Protein AF-A0A434PMN3-F1 (afdb_monomer_lite)

Radius of gyration: 14.44 Å; chains: 1; bounding box: 43×26×42 Å

Foldseek 3Di:
DQAAEAEPPDDFQPWAWKWDQDPVGIDIDIFTAWDDDPDPPDDIDAADDPPPDDDPDQKIWGKHQWYWDDDPNDIDIDGDPPDSIDTDIKGWDPDDPVGHTHMHD

pLDDT: mean 91.89, std 7.15, range 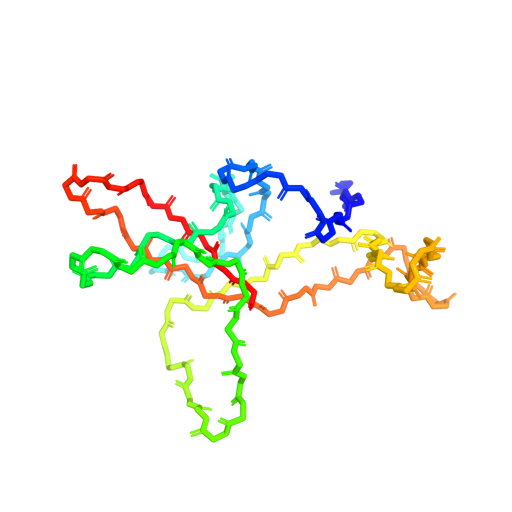[54.5, 97.88]

Structure (mmCIF, N/CA/C/O backbone):
data_AF-A0A434PMN3-F1
#
_entry.id   AF-A0A434PMN3-F1
#
loop_
_atom_site.group_PDB
_atom_site.id
_atom_site.type_symbol
_atom_site.label_atom_id
_atom_site.label_alt_id
_atom_site.label_comp_id
_atom_site.label_asym_id
_atom_site.label_entity_id
_atom_site.label_seq_id
_atom_site.pdbx_PDB_ins_code
_atom_site.Cartn_x
_atom_site.Cartn_y
_atom_site.Cartn_z
_atom_site.occupancy
_atom_site.B_iso_or_equiv
_atom_site.auth_seq_id
_atom_site.auth_comp_id
_atom_site.auth_asym_id
_atom_site.auth_atom_id
_atom_site.pdbx_PDB_model_num
ATOM 1 N N . MET A 1 1 ? -7.830 0.383 -16.246 1.00 54.50 1 MET A N 1
ATOM 2 C CA . MET A 1 1 ? -7.209 0.709 -14.943 1.00 54.50 1 MET A CA 1
ATOM 3 C C . MET A 1 1 ? -5.805 1.207 -15.246 1.00 54.50 1 MET A C 1
ATOM 5 O O . MET A 1 1 ? -5.104 0.497 -15.947 1.00 54.50 1 MET A O 1
ATOM 9 N N . HIS A 1 2 ? -5.415 2.404 -14.802 1.00 62.41 2 HIS A N 1
ATOM 10 C CA . HIS A 1 2 ? -4.020 2.852 -14.891 1.00 62.41 2 HIS A CA 1
ATOM 11 C C . HIS A 1 2 ? -3.362 2.616 -13.533 1.00 62.41 2 HIS A C 1
ATOM 13 O O . HIS A 1 2 ? -3.690 3.297 -12.563 1.00 62.41 2 HIS A O 1
ATOM 19 N N . ALA A 1 3 ? -2.496 1.606 -13.447 1.00 75.88 3 ALA A N 1
ATOM 20 C CA . ALA A 1 3 ? -1.694 1.387 -12.253 1.00 75.88 3 ALA A CA 1
ATOM 21 C C . ALA A 1 3 ? -0.680 2.534 -12.110 1.00 75.88 3 ALA A C 1
ATOM 23 O O . ALA A 1 3 ? -0.102 2.995 -13.093 1.00 75.88 3 ALA A O 1
ATOM 24 N N . SER A 1 4 ? -0.508 3.031 -10.887 1.00 87.81 4 SER A N 1
ATOM 25 C CA . SER A 1 4 ? 0.391 4.151 -10.592 1.00 87.81 4 SER A CA 1
ATOM 26 C C . SER A 1 4 ? 1.762 3.658 -10.139 1.00 87.81 4 SER A C 1
ATOM 28 O O . SER A 1 4 ? 1.858 2.591 -9.531 1.00 87.81 4 SER A O 1
ATOM 30 N N . ILE A 1 5 ? 2.794 4.482 -10.314 1.00 93.62 5 ILE A N 1
ATOM 31 C CA . ILE A 1 5 ? 4.113 4.238 -9.722 1.00 93.62 5 ILE A CA 1
ATOM 32 C C . ILE A 1 5 ? 3.992 4.218 -8.194 1.00 93.62 5 ILE A C 1
ATOM 34 O O . ILE A 1 5 ? 3.447 5.147 -7.586 1.00 93.62 5 ILE A O 1
ATOM 38 N N . PHE A 1 6 ? 4.511 3.167 -7.570 1.00 94.62 6 PHE A N 1
ATOM 39 C CA . PHE A 1 6 ? 4.611 3.015 -6.128 1.00 94.62 6 PHE A CA 1
ATOM 40 C C . PHE A 1 6 ? 5.983 3.481 -5.642 1.00 94.62 6 PHE A C 1
ATOM 42 O O . PHE A 1 6 ? 6.989 2.875 -5.984 1.00 94.62 6 PHE A O 1
ATOM 49 N N . ASP A 1 7 ? 6.034 4.534 -4.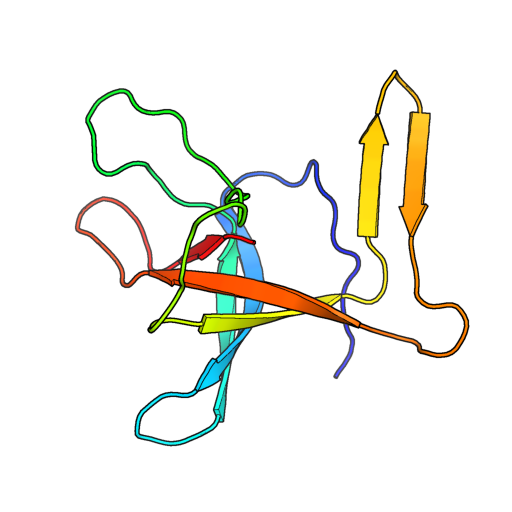828 1.00 93.88 7 ASP A N 1
ATOM 50 C CA . ASP A 1 7 ? 7.284 5.065 -4.273 1.00 93.88 7 ASP A CA 1
ATOM 51 C C . ASP A 1 7 ? 7.411 4.680 -2.795 1.00 93.88 7 ASP A C 1
ATOM 53 O O . ASP A 1 7 ? 6.535 5.014 -1.996 1.00 93.88 7 ASP A O 1
ATOM 57 N N . SER A 1 8 ? 8.487 3.973 -2.431 1.00 91.88 8 SER A N 1
ATOM 58 C CA . SER A 1 8 ? 8.726 3.531 -1.054 1.00 91.88 8 SER A CA 1
ATOM 59 C C . SER A 1 8 ? 8.945 4.682 -0.075 1.00 91.88 8 SER A C 1
ATOM 61 O O . SER A 1 8 ? 8.759 4.489 1.122 1.00 91.88 8 SER A O 1
ATOM 63 N N . GLU A 1 9 ? 9.365 5.848 -0.568 1.00 91.06 9 GLU A N 1
ATOM 64 C CA . GLU A 1 9 ? 9.632 7.038 0.245 1.00 91.06 9 GLU A CA 1
ATOM 65 C C . GLU A 1 9 ? 8.412 7.965 0.335 1.00 91.06 9 GLU A C 1
ATOM 67 O O . GLU A 1 9 ? 8.492 9.040 0.933 1.00 91.06 9 GLU A O 1
ATOM 72 N N . ALA A 1 10 ? 7.279 7.585 -0.264 1.00 90.31 10 ALA A N 1
ATOM 73 C CA . ALA A 1 10 ? 6.083 8.400 -0.179 1.00 90.31 10 ALA A CA 1
ATOM 74 C C . ALA A 1 10 ? 5.608 8.558 1.270 1.00 90.31 10 ALA A C 1
ATOM 76 O O . ALA A 1 10 ? 5.645 7.625 2.075 1.00 90.31 10 ALA A O 1
ATOM 77 N N . SER A 1 11 ? 5.125 9.760 1.584 1.00 89.50 11 SER A N 1
ATOM 78 C CA . SER A 1 11 ? 4.651 10.102 2.920 1.00 89.50 11 SER A CA 1
ATOM 79 C C . SER A 1 11 ? 3.547 9.162 3.386 1.00 89.50 11 SER A C 1
ATOM 81 O O . SER A 1 11 ? 2.644 8.798 2.624 1.00 89.50 11 SER A O 1
ATOM 83 N N . ILE A 1 12 ? 3.565 8.851 4.682 1.00 89.62 12 ILE A N 1
ATOM 84 C CA . ILE A 1 12 ? 2.427 8.203 5.322 1.00 89.62 12 ILE A CA 1
ATOM 85 C C . ILE A 1 12 ? 1.145 9.000 5.062 1.00 89.62 12 ILE A C 1
ATOM 87 O O . ILE A 1 12 ? 1.143 10.231 5.058 1.00 89.62 12 ILE A O 1
ATOM 91 N N . GLY A 1 13 ? 0.051 8.288 4.814 1.00 91.81 13 GLY A N 1
ATOM 92 C CA . GLY A 1 13 ? -1.226 8.885 4.454 1.00 91.81 13 GLY A CA 1
ATOM 93 C C . GLY A 1 13 ? -1.408 9.117 2.955 1.00 91.81 13 GLY A C 1
ATOM 94 O O . GLY A 1 13 ? -2.532 9.424 2.550 1.00 91.81 13 GLY A O 1
ATOM 95 N N . GLN A 1 14 ? -0.373 8.925 2.118 1.00 94.38 14 GLN A N 1
ATOM 96 C CA . GLN A 1 14 ? -0.542 8.983 0.663 1.00 94.38 14 GLN A CA 1
ATOM 97 C C . GLN A 1 14 ? -1.646 8.010 0.245 1.00 94.38 14 GLN A C 1
ATOM 99 O O . GLN A 1 14 ? -1.615 6.825 0.581 1.00 94.38 14 GLN A O 1
ATOM 104 N N . ARG A 1 15 ? -2.646 8.521 -0.475 1.00 94.81 15 ARG A N 1
ATOM 105 C CA . ARG A 1 15 ? -3.797 7.726 -0.891 1.00 94.81 15 ARG A CA 1
ATOM 106 C C . ARG A 1 15 ? -3.475 6.942 -2.150 1.00 94.81 15 ARG A C 1
ATOM 108 O O . ARG A 1 15 ? -2.907 7.489 -3.093 1.00 94.81 15 ARG A O 1
ATOM 115 N N . ARG A 1 16 ? -3.861 5.670 -2.160 1.00 94.88 16 ARG A N 1
ATOM 116 C CA . ARG A 1 16 ? -3.769 4.794 -3.330 1.00 94.88 16 ARG A CA 1
ATOM 117 C C . ARG A 1 16 ? -4.982 3.885 -3.389 1.00 94.88 16 ARG A C 1
ATOM 119 O O . ARG A 1 16 ? -5.610 3.599 -2.368 1.00 94.88 16 ARG A O 1
ATOM 126 N N . VAL A 1 17 ? -5.304 3.435 -4.595 1.00 96.06 17 VAL A N 1
ATOM 127 C CA . VAL A 1 17 ? -6.342 2.429 -4.800 1.00 96.06 17 VAL A CA 1
ATOM 128 C C . VAL A 1 17 ? -5.873 1.106 -4.205 1.00 96.06 17 VAL A C 1
ATOM 130 O O . VAL A 1 17 ? -4.764 0.656 -4.481 1.00 96.06 17 VAL A O 1
ATOM 133 N N . ILE A 1 18 ? -6.742 0.474 -3.427 1.00 97.19 18 ILE A N 1
ATOM 134 C CA . ILE A 1 18 ? -6.632 -0.926 -3.035 1.00 97.19 18 ILE A CA 1
ATOM 135 C C . ILE A 1 18 ? -7.834 -1.687 -3.586 1.00 97.19 18 ILE A C 1
ATOM 137 O O . ILE A 1 18 ? -8.944 -1.158 -3.667 1.00 97.19 18 ILE A O 1
ATOM 141 N N . ILE A 1 19 ? -7.615 -2.944 -3.945 1.00 97.31 19 ILE A N 1
ATOM 142 C CA . ILE A 1 19 ? -8.655 -3.884 -4.346 1.00 97.31 19 ILE A CA 1
ATOM 143 C C . ILE A 1 19 ? -8.882 -4.830 -3.177 1.00 97.31 19 ILE A C 1
ATOM 145 O O . ILE A 1 19 ? -7.949 -5.495 -2.730 1.00 97.31 19 ILE A O 1
ATOM 149 N N . ARG A 1 20 ? -10.107 -4.915 -2.668 1.00 96.19 20 ARG A N 1
ATOM 150 C CA . ARG A 1 20 ? -10.437 -5.821 -1.560 1.00 96.19 20 ARG A CA 1
ATOM 151 C C . ARG A 1 20 ? -11.733 -6.561 -1.832 1.00 96.19 20 ARG A C 1
ATOM 153 O O . ARG A 1 20 ? -12.565 -6.115 -2.617 1.00 96.19 20 ARG A O 1
ATOM 160 N N . ARG A 1 21 ? -11.897 -7.703 -1.167 1.00 93.81 21 ARG A N 1
ATOM 161 C CA . ARG A 1 21 ? -13.149 -8.460 -1.176 1.00 93.81 21 ARG A CA 1
ATOM 162 C C . ARG A 1 21 ? -13.889 -8.242 0.140 1.00 93.81 21 ARG A C 1
ATOM 164 O O . ARG A 1 21 ? -13.298 -8.395 1.207 1.00 93.81 21 ARG A O 1
ATOM 171 N N . ASN A 1 22 ? -15.171 -7.914 0.043 1.00 87.44 22 ASN A N 1
ATOM 172 C CA . ASN A 1 22 ? -16.111 -7.808 1.153 1.00 87.44 22 ASN A CA 1
ATOM 173 C C . ASN A 1 22 ? -17.343 -8.705 0.881 1.00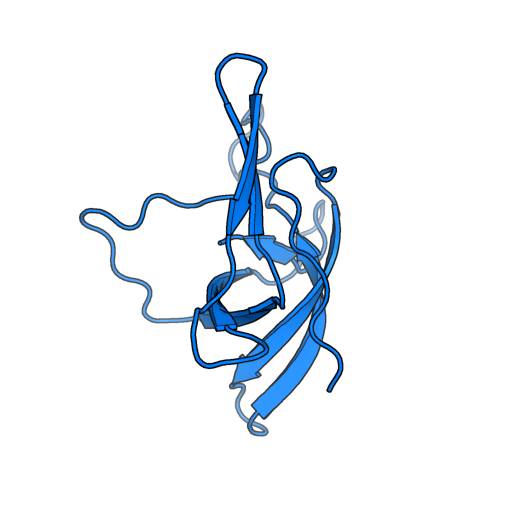 87.44 22 ASN A C 1
ATOM 175 O O . ASN A 1 22 ? -17.371 -9.444 -0.106 1.00 87.44 22 ASN A O 1
ATOM 179 N N . ALA A 1 23 ? -18.353 -8.663 1.756 1.00 85.94 23 ALA A N 1
ATOM 180 C CA . ALA A 1 23 ? -19.576 -9.460 1.601 1.00 85.94 23 ALA A CA 1
ATOM 181 C C . ALA A 1 23 ? -20.356 -9.150 0.306 1.00 85.94 23 ALA A C 1
ATOM 183 O O . ALA A 1 23 ? -21.041 -10.021 -0.219 1.00 85.94 23 ALA A O 1
ATOM 184 N N . GLY A 1 24 ? -20.226 -7.930 -0.222 1.00 86.00 24 GLY A N 1
ATOM 185 C CA . GLY A 1 24 ? -20.850 -7.470 -1.464 1.00 86.00 24 GLY A CA 1
ATOM 186 C C . GLY A 1 24 ? -20.029 -7.737 -2.730 1.00 86.00 24 GLY A C 1
ATOM 187 O O . GLY A 1 24 ? -20.461 -7.359 -3.814 1.00 86.00 24 GLY A O 1
ATOM 188 N N . GLY A 1 25 ? -18.861 -8.381 -2.623 1.00 93.19 25 GLY A N 1
ATOM 189 C CA . GLY A 1 25 ? -18.015 -8.729 -3.763 1.00 93.19 25 GLY A CA 1
ATOM 190 C C . GLY A 1 25 ? -16.651 -8.045 -3.740 1.00 93.19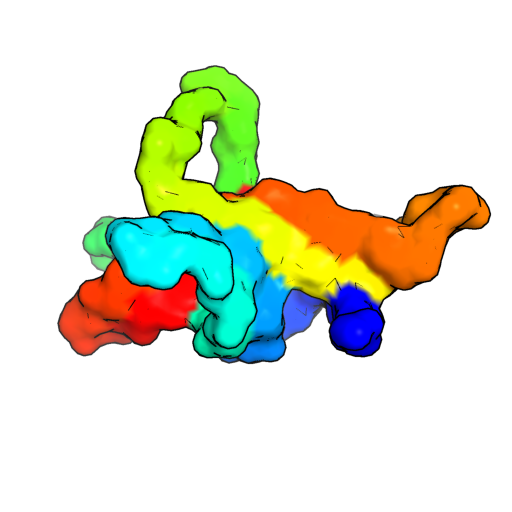 25 GLY A C 1
ATOM 191 O O . GLY A 1 25 ? -16.054 -7.844 -2.683 1.00 93.19 25 GLY A O 1
ATOM 192 N N . VAL A 1 26 ? -16.103 -7.778 -4.927 1.00 95.88 26 VAL A N 1
ATOM 193 C CA . VAL A 1 26 ? -14.801 -7.116 -5.090 1.00 95.88 26 VAL A CA 1
ATOM 194 C C . VAL A 1 26 ? -15.026 -5.630 -5.318 1.00 95.88 26 VAL A C 1
ATOM 196 O O . VAL A 1 26 ? -15.794 -5.252 -6.197 1.00 95.88 26 VAL A O 1
ATOM 199 N N . GLU A 1 27 ? -14.326 -4.800 -4.555 1.00 95.38 27 GLU A N 1
ATOM 200 C CA . GLU A 1 27 ? -14.365 -3.348 -4.693 1.00 95.38 27 GLU A CA 1
ATOM 201 C C . GLU A 1 27 ? -12.962 -2.761 -4.852 1.00 95.38 27 GLU A C 1
ATOM 203 O O . GLU A 1 27 ? -11.966 -3.332 -4.396 1.00 95.38 27 GLU A O 1
ATOM 208 N N . MET A 1 28 ? -12.909 -1.593 -5.489 1.00 96.00 28 MET A N 1
ATOM 209 C CA . MET A 1 28 ? -11.716 -0.766 -5.622 1.00 96.00 28 MET A CA 1
ATOM 210 C C . MET A 1 28 ? -11.952 0.534 -4.864 1.00 96.00 28 MET A C 1
ATOM 212 O O . MET A 1 28 ? -12.864 1.285 -5.201 1.00 96.00 28 MET A O 1
ATOM 216 N N . VAL A 1 29 ? -11.145 0.801 -3.841 1.00 95.62 29 VAL A N 1
ATOM 217 C CA . VAL A 1 29 ? -11.318 1.973 -2.975 1.00 95.62 29 VAL A CA 1
ATOM 218 C C . VAL A 1 29 ? -9.984 2.650 -2.717 1.00 95.62 29 VAL A C 1
ATOM 220 O O . VAL A 1 29 ? -8.966 1.987 -2.541 1.00 95.62 29 VAL A O 1
ATOM 223 N N . GLU A 1 30 ? -9.969 3.978 -2.664 1.00 96.38 30 GLU A N 1
ATOM 224 C CA . GLU A 1 30 ? -8.767 4.706 -2.262 1.00 96.38 30 GLU A CA 1
ATOM 225 C C . GLU A 1 30 ? -8.611 4.718 -0.751 1.00 96.38 30 GLU A C 1
ATOM 227 O O . GLU A 1 30 ? -9.535 5.123 -0.035 1.00 96.38 30 GLU A O 1
ATOM 232 N N . ARG A 1 31 ? -7.427 4.349 -0.262 1.00 96.56 31 ARG A N 1
ATOM 233 C CA . ARG A 1 31 ? -7.084 4.380 1.159 1.00 96.56 31 ARG A CA 1
ATOM 234 C C . ARG A 1 31 ? -5.708 4.991 1.402 1.00 96.56 31 ARG A C 1
ATOM 236 O O . ARG A 1 31 ? -4.846 4.889 0.533 1.00 96.56 31 ARG A O 1
ATOM 243 N N . PRO A 1 32 ? -5.507 5.662 2.549 1.00 96.56 32 PRO A N 1
ATOM 244 C CA . PRO A 1 32 ? -4.195 6.117 2.976 1.00 96.56 32 PRO A CA 1
ATOM 245 C C . PRO A 1 32 ? -3.271 4.923 3.231 1.00 96.56 32 PRO A C 1
ATOM 247 O O . PRO A 1 32 ? -3.672 3.927 3.839 1.00 96.56 32 PRO A O 1
ATOM 250 N N . TRP A 1 33 ? -2.030 5.048 2.771 1.00 96.81 33 TRP A N 1
ATOM 251 C CA . TRP A 1 33 ? -0.966 4.093 3.028 1.00 96.81 33 TRP A CA 1
ATOM 252 C C . TRP A 1 33 ? -0.309 4.362 4.383 1.00 96.81 33 TRP A C 1
ATOM 254 O O . TRP A 1 33 ? 0.171 5.464 4.650 1.00 96.81 33 TRP A O 1
ATOM 264 N N . GLY A 1 34 ? -0.271 3.335 5.221 1.00 95.44 34 GLY A N 1
ATOM 265 C CA . GLY A 1 34 ? 0.363 3.306 6.527 1.00 95.44 34 GLY A CA 1
ATOM 266 C C . GLY A 1 34 ? -0.614 3.274 7.698 1.00 95.44 34 GLY A C 1
ATOM 267 O O . GLY A 1 34 ? -1.713 3.832 7.673 1.00 95.44 34 GLY A O 1
ATOM 268 N N . PHE A 1 35 ? -0.175 2.600 8.753 1.00 92.25 35 PHE A N 1
ATOM 269 C CA . PHE A 1 35 ? -0.894 2.455 10.006 1.00 92.25 35 PHE A CA 1
ATOM 270 C C . PHE A 1 35 ? -0.252 3.277 11.109 1.00 92.25 35 PHE A C 1
ATOM 272 O O . PHE A 1 35 ? 0.975 3.361 11.208 1.00 92.25 35 PHE A O 1
ATOM 279 N N . GLN A 1 36 ? -1.096 3.800 11.995 1.00 85.88 36 GLN A N 1
ATOM 280 C CA . GLN A 1 36 ? -0.667 4.184 13.327 1.00 85.88 36 GLN A CA 1
ATOM 281 C C . GLN A 1 36 ? -0.682 2.942 14.235 1.00 85.88 36 GLN A C 1
ATOM 283 O O . GLN A 1 36 ? -1.638 2.161 14.193 1.00 85.88 36 GLN A O 1
ATOM 288 N N . PRO A 1 37 ? 0.369 2.713 15.033 1.00 79.44 37 PRO A N 1
ATOM 289 C CA . PRO A 1 37 ? 0.381 1.620 15.990 1.00 79.44 37 PRO A CA 1
ATOM 290 C C . PRO A 1 37 ? -0.674 1.822 17.077 1.00 79.44 37 PRO A C 1
ATOM 292 O O . PRO A 1 37 ? -0.945 2.937 17.511 1.00 79.44 37 PRO A O 1
ATOM 295 N N . GLU A 1 38 ? -1.234 0.705 17.535 1.00 73.94 38 GLU A N 1
ATOM 296 C CA . GLU A 1 38 ? -2.239 0.670 18.606 1.00 73.94 38 GLU A CA 1
ATOM 297 C C . GLU A 1 38 ? -1.651 1.084 19.963 1.00 73.94 38 GLU A C 1
ATOM 299 O O . GLU A 1 38 ? -2.357 1.603 20.822 1.00 73.94 38 GLU A O 1
ATOM 304 N N . GLN A 1 39 ? -0.347 0.871 20.155 1.00 76.62 39 GLN A N 1
ATOM 305 C CA . GLN A 1 39 ? 0.354 1.228 21.383 1.00 76.62 39 GLN A CA 1
ATOM 306 C C . GLN A 1 39 ? 0.754 2.712 21.378 1.00 76.62 39 GLN A C 1
ATOM 308 O O . GLN A 1 39 ? 1.380 3.169 20.411 1.00 76.62 39 GLN A O 1
ATOM 313 N N . PRO A 1 40 ? 0.475 3.458 22.465 1.00 73.25 40 PRO A N 1
ATOM 314 C CA . PRO A 1 40 ? 0.949 4.828 22.624 1.00 73.25 40 PRO A CA 1
ATOM 315 C C . PRO A 1 40 ? 2.471 4.926 22.452 1.00 73.25 40 PRO A C 1
ATOM 317 O O . PRO A 1 40 ? 3.223 4.145 23.029 1.00 73.25 40 PRO A O 1
ATOM 320 N N . GLY A 1 41 ? 2.926 5.889 21.648 1.00 74.62 41 GLY A N 1
ATOM 321 C CA . GLY A 1 41 ? 4.352 6.123 21.387 1.00 74.62 41 GLY A CA 1
ATOM 322 C C . GLY A 1 41 ? 4.978 5.237 20.303 1.00 74.62 41 GLY A C 1
ATOM 323 O O . GLY A 1 41 ? 6.152 5.419 19.976 1.00 74.62 41 GLY A O 1
ATOM 324 N N . GLY A 1 42 ? 4.225 4.308 19.707 1.00 79.38 42 G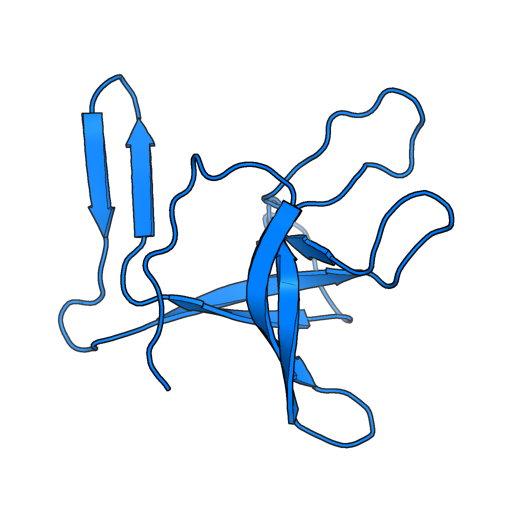LY A N 1
ATOM 325 C CA . GLY A 1 42 ? 4.711 3.556 18.556 1.00 79.38 42 GLY A CA 1
ATOM 326 C C . GLY A 1 42 ? 4.901 4.451 17.321 1.00 79.38 42 GLY A C 1
ATOM 327 O O . GLY A 1 42 ? 4.176 5.425 17.111 1.00 79.38 42 GLY A O 1
ATOM 328 N N . ARG A 1 43 ? 5.852 4.086 16.455 1.00 84.62 43 ARG A N 1
ATOM 329 C CA . ARG A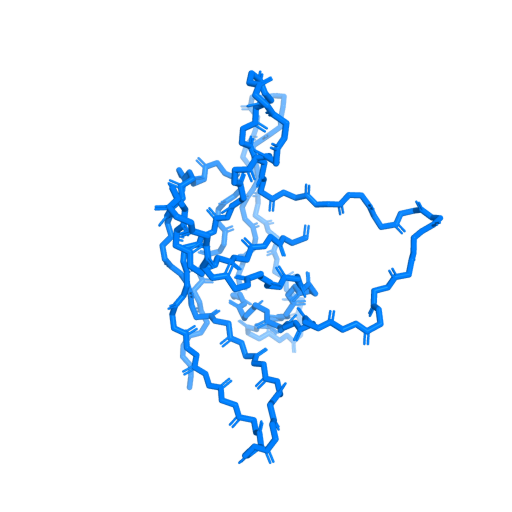 1 43 ? 6.063 4.784 15.179 1.00 84.62 43 ARG A CA 1
ATOM 330 C C . ARG A 1 43 ? 5.093 4.279 14.110 1.00 84.62 43 ARG A C 1
ATOM 332 O O . ARG A 1 43 ? 4.930 3.063 13.988 1.00 84.62 43 ARG A O 1
ATOM 339 N N . PRO A 1 44 ? 4.493 5.178 13.315 1.00 87.81 44 PRO A N 1
ATOM 340 C CA . PRO A 1 44 ? 3.717 4.767 12.161 1.00 87.81 44 PRO A CA 1
ATOM 341 C C . PRO A 1 44 ? 4.548 3.929 11.189 1.00 87.81 44 PRO A C 1
ATOM 343 O O . PRO A 1 44 ? 5.754 4.141 11.045 1.00 87.81 44 PRO A O 1
ATOM 346 N N . PHE A 1 45 ? 3.905 2.966 10.539 1.00 92.06 45 PHE A N 1
ATOM 347 C CA . PHE A 1 45 ? 4.576 2.021 9.653 1.00 92.06 45 PHE A CA 1
ATOM 348 C C . PHE A 1 45 ? 3.747 1.751 8.403 1.00 92.06 45 PHE A C 1
ATOM 350 O O . PHE A 1 45 ? 2.519 1.786 8.422 1.00 92.06 45 PHE A O 1
ATOM 357 N N . THR A 1 46 ? 4.439 1.475 7.306 1.00 94.56 46 THR A N 1
ATOM 358 C CA . THR A 1 46 ? 3.853 1.319 5.971 1.00 94.56 46 THR A CA 1
ATOM 359 C C . THR A 1 46 ? 4.009 -0.087 5.399 1.00 94.56 46 THR A C 1
ATOM 361 O O . THR A 1 46 ? 3.308 -0.445 4.449 1.00 94.56 46 THR A O 1
ATOM 364 N N . VAL A 1 47 ? 4.893 -0.888 6.002 1.00 94.44 47 VAL A N 1
ATOM 365 C CA . VAL A 1 47 ? 5.192 -2.262 5.596 1.00 94.44 47 VAL A CA 1
ATOM 366 C C . VAL A 1 47 ? 5.122 -3.227 6.778 1.00 94.44 47 VAL A C 1
ATOM 368 O O . VAL A 1 47 ? 5.471 -2.870 7.907 1.00 94.44 47 VAL A O 1
ATOM 371 N N . ILE A 1 48 ? 4.685 -4.457 6.525 1.00 93.88 48 ILE A N 1
ATOM 372 C CA . ILE A 1 48 ? 4.565 -5.537 7.501 1.00 93.88 48 ILE A CA 1
ATOM 373 C C . ILE A 1 48 ? 5.466 -6.693 7.068 1.00 93.88 48 ILE A C 1
ATOM 375 O O . ILE A 1 48 ? 5.346 -7.228 5.972 1.00 93.88 48 ILE A O 1
ATOM 379 N N . ARG A 1 49 ? 6.350 -7.138 7.967 1.00 94.12 49 ARG A N 1
ATOM 380 C CA . ARG A 1 49 ? 7.125 -8.369 7.755 1.00 94.12 49 ARG A CA 1
ATOM 381 C C . ARG A 1 49 ? 6.198 -9.579 7.725 1.00 94.12 49 ARG A C 1
ATOM 383 O O . ARG A 1 49 ? 5.456 -9.796 8.686 1.00 94.12 49 ARG A O 1
ATOM 390 N N . ALA A 1 50 ? 6.237 -10.336 6.635 1.00 95.31 50 ALA A N 1
ATOM 391 C CA . ALA A 1 50 ? 5.373 -11.493 6.421 1.00 95.31 50 ALA A CA 1
ATOM 392 C C . ALA A 1 50 ? 5.919 -12.774 7.075 1.00 95.31 50 ALA A C 1
ATOM 394 O O . ALA A 1 50 ? 5.166 -13.717 7.312 1.00 95.31 50 ALA A O 1
ATOM 395 N N . GLU A 1 51 ? 7.215 -12.821 7.383 1.00 96.06 51 GLU A N 1
ATOM 396 C CA . GLU A 1 51 ? 7.902 -14.009 7.881 1.00 96.06 51 GLU A CA 1
ATOM 397 C C . GLU A 1 51 ? 7.281 -14.519 9.189 1.00 96.06 51 GLU A C 1
ATOM 399 O O . GLU A 1 51 ? 7.165 -13.790 10.176 1.00 96.06 51 GLU A O 1
ATOM 404 N N . GLY A 1 52 ? 6.870 -15.792 9.190 1.00 96.06 52 GLY A N 1
ATOM 405 C CA . GLY A 1 52 ? 6.251 -16.445 10.347 1.00 96.06 52 GLY A CA 1
ATOM 406 C C . GLY A 1 52 ? 4.836 -15.960 10.682 1.00 96.06 52 GLY A C 1
ATOM 407 O O . GLY A 1 52 ? 4.333 -16.283 11.757 1.00 96.06 52 GLY A O 1
ATOM 408 N N . ARG A 1 53 ? 4.184 -15.184 9.804 1.00 94.25 53 ARG A N 1
ATOM 409 C CA . ARG A 1 53 ? 2.840 -14.635 10.036 1.00 94.25 53 ARG A CA 1
ATOM 410 C C . ARG A 1 53 ? 1.810 -15.208 9.075 1.00 94.25 53 ARG A C 1
ATOM 412 O O . ARG A 1 53 ? 2.115 -15.593 7.951 1.00 94.25 53 ARG A O 1
ATOM 419 N N . THR A 1 54 ? 0.558 -15.212 9.519 1.00 94.44 54 THR A N 1
ATOM 420 C CA . THR A 1 54 ? -0.604 -15.509 8.679 1.00 94.44 54 THR A CA 1
ATOM 421 C C . THR A 1 54 ? -1.551 -14.316 8.678 1.00 94.44 54 THR A C 1
ATOM 423 O O . THR A 1 54 ? -1.672 -13.594 9.667 1.00 94.44 54 THR A O 1
ATOM 426 N N . PHE A 1 55 ? -2.223 -14.102 7.548 1.00 94.12 55 PHE A N 1
ATOM 427 C CA . PHE A 1 55 ? -3.126 -12.971 7.346 1.00 94.12 55 PHE A CA 1
ATOM 428 C C . PHE A 1 55 ? -4.506 -13.474 6.905 1.00 94.12 55 PHE A C 1
ATOM 430 O O . PHE A 1 55 ? -4.810 -13.491 5.710 1.00 94.12 55 PHE A O 1
ATOM 437 N N . PRO A 1 56 ? -5.345 -13.950 7.841 1.00 93.94 56 PRO A N 1
ATOM 438 C CA . PRO A 1 56 ? -6.596 -14.625 7.495 1.00 93.94 56 PRO A CA 1
ATOM 439 C C . PRO A 1 56 ? -7.688 -13.668 6.998 1.00 93.94 56 PRO A C 1
ATOM 441 O O . PRO A 1 56 ? -8.591 -14.086 6.276 1.00 93.94 56 PRO A O 1
ATOM 444 N N . SER A 1 57 ? -7.623 -12.387 7.363 1.00 93.56 57 SER A N 1
ATOM 445 C CA . SER A 1 57 ? -8.669 -11.403 7.081 1.00 93.56 57 SER A CA 1
ATOM 446 C C . SER A 1 57 ? -8.088 -10.071 6.611 1.00 93.56 57 SER A C 1
ATOM 448 O O . SER A 1 57 ? -6.880 -9.851 6.669 1.00 93.56 57 SER A O 1
ATOM 450 N N . HIS A 1 58 ? -8.970 -9.202 6.108 1.00 95.12 58 HIS A N 1
ATOM 451 C CA . HIS A 1 58 ? -8.647 -7.840 5.675 1.00 95.12 58 HIS A CA 1
ATOM 452 C C . HIS A 1 58 ? -7.499 -7.748 4.656 1.00 95.12 58 HIS A C 1
ATOM 454 O O . HIS A 1 58 ? -6.739 -6.784 4.626 1.00 95.12 58 HIS A O 1
ATOM 460 N N . ARG A 1 59 ? -7.383 -8.756 3.789 1.00 97.06 59 ARG A N 1
ATOM 461 C CA . ARG A 1 59 ? -6.427 -8.756 2.681 1.00 97.06 59 ARG A CA 1
ATOM 462 C C . ARG A 1 59 ? -6.900 -7.834 1.563 1.00 97.06 59 ARG A C 1
ATOM 464 O O . ARG A 1 59 ? -8.093 -7.783 1.253 1.00 97.06 59 ARG A O 1
ATOM 471 N N . CYS A 1 60 ? -5.958 -7.156 0.931 1.00 97.69 60 CYS A N 1
ATOM 472 C CA . CYS A 1 60 ? -6.176 -6.368 -0.271 1.00 97.69 60 CYS A CA 1
ATOM 473 C C . CYS A 1 60 ? -5.009 -6.526 -1.252 1.00 97.69 60 CYS A C 1
ATOM 475 O O . CYS A 1 60 ? -3.924 -6.972 -0.883 1.00 97.69 60 CYS A O 1
ATOM 477 N N . LEU A 1 61 ? -5.243 -6.151 -2.506 1.00 97.81 61 LEU A N 1
ATOM 478 C CA . LEU A 1 61 ? -4.226 -6.018 -3.542 1.00 97.81 61 LEU A CA 1
ATOM 479 C C . LEU A 1 61 ? -4.009 -4.539 -3.843 1.00 97.81 61 LEU A C 1
ATOM 481 O O . LEU A 1 61 ? -4.975 -3.790 -3.982 1.00 97.81 61 LEU A O 1
ATOM 485 N N . VAL A 1 62 ? -2.756 -4.123 -3.973 1.00 97.19 62 VAL A N 1
ATOM 486 C CA . VAL A 1 62 ? -2.393 -2.740 -4.306 1.00 97.19 62 VAL A CA 1
ATOM 487 C C . VAL A 1 62 ? -1.781 -2.738 -5.708 1.00 97.19 62 VAL A C 1
ATOM 489 O O . VAL A 1 62 ? -0.658 -3.222 -5.856 1.00 97.19 62 VAL A O 1
ATOM 492 N N . PRO A 1 63 ? -2.499 -2.270 -6.746 1.00 96.69 63 PRO A N 1
ATOM 493 C CA . PRO A 1 63 ? -1.969 -2.228 -8.103 1.00 96.69 63 PRO A CA 1
ATOM 494 C C . PRO A 1 63 ? -0.832 -1.206 -8.221 1.00 96.69 63 PRO A C 1
ATOM 496 O O . PRO A 1 63 ? -0.955 -0.067 -7.764 1.00 96.69 63 PRO A O 1
ATOM 499 N N . ALA A 1 64 ? 0.250 -1.599 -8.886 1.00 96.19 64 ALA A N 1
ATOM 500 C CA . ALA A 1 64 ? 1.391 -0.745 -9.193 1.00 96.19 64 ALA A CA 1
ATOM 501 C C . ALA A 1 64 ? 1.937 -1.060 -10.591 1.00 96.19 64 ALA A C 1
ATOM 503 O O . ALA A 1 64 ? 1.955 -2.217 -11.003 1.00 96.19 64 ALA A O 1
ATOM 504 N N . SER A 1 65 ? 2.368 -0.033 -11.324 1.00 95.44 65 SER A N 1
ATOM 505 C CA . SER A 1 65 ? 3.065 -0.204 -12.611 1.00 95.44 65 SER A CA 1
ATOM 506 C C . SER A 1 65 ? 4.579 -0.356 -12.429 1.00 95.44 65 SER A C 1
ATOM 508 O O . SER A 1 65 ? 5.244 -1.084 -13.157 1.00 95.44 65 SER A O 1
ATOM 510 N N . GLU A 1 66 ? 5.121 0.316 -11.416 1.00 95.75 66 GLU A N 1
ATOM 511 C CA . GLU A 1 66 ? 6.540 0.356 -11.072 1.00 95.75 66 GLU A CA 1
ATOM 512 C C . GLU A 1 66 ? 6.663 0.475 -9.548 1.00 95.75 66 GLU A C 1
ATOM 514 O O . GLU A 1 66 ? 5.836 1.128 -8.910 1.00 95.75 66 GLU A O 1
ATOM 519 N N . PHE A 1 67 ? 7.701 -0.113 -8.962 1.00 95.81 67 PHE A N 1
ATOM 520 C CA . PHE A 1 67 ? 8.130 0.137 -7.591 1.00 95.81 67 PHE A CA 1
ATOM 521 C C . PHE A 1 67 ? 9.429 0.939 -7.595 1.00 95.81 67 PHE A C 1
ATOM 523 O O . PHE A 1 67 ? 10.406 0.529 -8.214 1.00 95.81 67 PHE A O 1
ATOM 530 N N . ARG A 1 68 ? 9.461 2.062 -6.882 1.00 96.06 68 ARG A N 1
ATOM 531 C CA . ARG A 1 68 ? 10.652 2.886 -6.683 1.00 96.06 68 ARG A CA 1
ATOM 532 C C . ARG A 1 68 ? 11.132 2.762 -5.256 1.00 96.06 68 ARG A C 1
ATOM 534 O O . ARG A 1 68 ? 10.347 2.896 -4.322 1.00 96.06 68 ARG A O 1
ATOM 541 N N . HIS A 1 69 ? 12.428 2.528 -5.100 1.00 94.56 69 HIS A N 1
ATOM 542 C CA . HIS A 1 69 ? 13.051 2.385 -3.795 1.00 94.56 69 HIS A CA 1
ATOM 543 C C . HIS A 1 69 ? 14.392 3.099 -3.734 1.00 94.56 69 HIS A C 1
ATOM 545 O O . HIS A 1 69 ? 15.220 2.988 -4.645 1.00 94.56 69 HIS A O 1
ATOM 551 N N . ARG A 1 70 ? 14.631 3.802 -2.626 1.00 93.50 70 ARG A N 1
ATOM 552 C CA . ARG A 1 70 ? 15.914 4.438 -2.353 1.00 93.50 70 ARG A CA 1
ATOM 553 C C . ARG A 1 70 ? 16.716 3.602 -1.369 1.00 93.50 70 ARG A C 1
ATOM 555 O O . ARG A 1 70 ? 16.286 3.355 -0.250 1.00 93.50 70 ARG A O 1
ATOM 562 N N . SER A 1 71 ? 17.922 3.206 -1.765 1.00 91.06 71 SER A N 1
ATOM 563 C CA . SER A 1 71 ? 18.816 2.436 -0.900 1.00 91.06 71 SER A CA 1
ATOM 564 C C . SER A 1 71 ? 20.266 2.838 -1.115 1.00 91.06 71 SER A C 1
ATOM 566 O O . SER A 1 71 ? 20.734 2.937 -2.249 1.00 91.06 71 SER A O 1
ATOM 568 N N . ARG A 1 72 ? 20.987 3.088 -0.012 1.00 91.19 72 ARG A N 1
ATOM 569 C CA . ARG A 1 72 ? 22.418 3.459 -0.003 1.00 91.19 72 ARG A CA 1
ATOM 570 C C . ARG A 1 72 ? 22.758 4.614 -0.962 1.00 91.19 72 ARG A C 1
ATOM 572 O O . ARG A 1 72 ? 23.746 4.556 -1.687 1.00 91.19 72 ARG A O 1
ATOM 579 N N . GLY A 1 73 ? 21.906 5.640 -0.997 1.00 90.81 73 GLY A N 1
ATOM 580 C CA . GLY A 1 73 ? 22.084 6.821 -1.853 1.00 90.81 73 GLY A CA 1
ATOM 581 C C . GLY A 1 73 ? 21.766 6.608 -3.338 1.00 90.81 73 GLY A C 1
ATOM 582 O O . GLY A 1 73 ? 21.950 7.530 -4.124 1.00 90.81 73 GLY A O 1
ATOM 583 N N . LYS A 1 74 ? 21.277 5.427 -3.734 1.00 94.31 74 LYS A N 1
ATOM 584 C CA . LYS A 1 74 ? 20.861 5.118 -5.107 1.00 94.31 74 LYS A CA 1
ATOM 585 C C . LYS A 1 74 ? 19.343 5.008 -5.211 1.00 94.31 74 LYS A C 1
ATOM 587 O O . LYS A 1 74 ? 18.681 4.603 -4.254 1.00 94.31 74 LYS A O 1
ATOM 592 N N . HIS A 1 75 ? 18.825 5.344 -6.388 1.00 94.88 75 HIS A N 1
ATOM 593 C CA . HIS A 1 75 ? 17.419 5.202 -6.753 1.00 94.88 75 HIS A CA 1
ATOM 594 C C . HIS A 1 75 ? 17.262 3.985 -7.665 1.00 94.88 75 HIS A C 1
ATOM 596 O O . HIS A 1 75 ? 17.933 3.897 -8.692 1.00 94.88 75 HIS A O 1
ATOM 602 N N . TYR A 1 76 ? 16.394 3.058 -7.274 1.00 96.38 76 TYR A N 1
ATOM 603 C CA . TYR A 1 76 ? 16.068 1.861 -8.040 1.00 96.38 76 TYR A CA 1
ATOM 604 C C . TYR A 1 76 ? 14.607 1.916 -8.479 1.00 96.38 76 TYR A C 1
ATOM 606 O O . TYR A 1 76 ? 13.750 2.312 -7.688 1.00 96.38 76 TYR A O 1
ATOM 614 N N . GLY A 1 77 ? 14.348 1.506 -9.718 1.00 95.50 77 GLY A N 1
ATOM 615 C CA . GLY A 1 77 ? 13.014 1.262 -10.258 1.00 95.50 77 GLY A CA 1
ATOM 616 C C . GLY A 1 77 ? 12.872 -0.215 -10.612 1.00 95.50 77 GLY A C 1
ATOM 617 O O . GLY A 1 77 ? 13.804 -0.813 -11.151 1.00 95.50 77 GLY A O 1
ATOM 618 N N . PHE A 1 78 ? 11.729 -0.802 -10.282 1.00 95.38 78 PHE A N 1
ATOM 619 C CA . PHE A 1 78 ? 11.413 -2.203 -10.533 1.00 95.38 78 PHE A CA 1
ATOM 620 C C . PHE A 1 78 ? 10.063 -2.294 -11.237 1.00 95.38 78 PHE A C 1
ATOM 622 O O . PHE A 1 78 ? 9.068 -1.758 -10.752 1.00 95.38 78 PHE A O 1
ATOM 629 N N . SER A 1 79 ? 10.014 -3.005 -12.354 1.00 95.19 79 SER A N 1
ATOM 630 C CA . SER A 1 79 ? 8.788 -3.329 -13.082 1.00 95.19 79 SER A CA 1
ATOM 631 C C . SER A 1 79 ? 8.813 -4.803 -13.474 1.00 95.19 79 SER A C 1
ATOM 633 O O . SER A 1 79 ? 9.868 -5.444 -13.449 1.00 95.19 79 SER A O 1
ATOM 635 N N . LEU A 1 80 ? 7.654 -5.357 -13.829 1.00 94.50 80 LEU A N 1
ATOM 636 C CA . LEU A 1 80 ? 7.629 -6.669 -14.468 1.00 94.50 80 LEU A CA 1
ATOM 637 C C . LEU A 1 80 ? 8.214 -6.559 -15.881 1.00 94.50 80 LEU A C 1
ATOM 639 O O . LEU A 1 80 ? 8.047 -5.539 -16.543 1.00 94.50 80 LEU A O 1
ATOM 643 N N . ALA A 1 81 ? 8.909 -7.608 -16.326 1.00 93.81 81 ALA A N 1
ATOM 644 C CA . ALA A 1 81 ? 9.473 -7.663 -17.676 1.00 93.81 81 ALA A CA 1
ATOM 645 C C . ALA A 1 81 ? 8.378 -7.812 -18.747 1.00 93.81 81 ALA A C 1
ATOM 647 O O . ALA A 1 81 ? 8.460 -7.187 -19.799 1.00 93.81 81 ALA A O 1
ATOM 648 N N . ASP A 1 82 ? 7.334 -8.587 -18.431 1.00 91.38 82 ASP A N 1
ATOM 649 C CA . ASP A 1 82 ? 6.328 -9.042 -19.400 1.00 91.38 82 ASP A CA 1
ATOM 650 C C . ASP A 1 82 ? 4.904 -8.530 -19.089 1.00 91.38 82 ASP A C 1
ATOM 652 O O . ASP A 1 82 ? 3.919 -9.075 -19.583 1.00 91.38 82 ASP A O 1
ATOM 656 N N . SER A 1 83 ? 4.758 -7.524 -18.218 1.00 88.94 83 SER A N 1
ATOM 657 C CA . SER A 1 83 ? 3.454 -6.957 -17.837 1.00 88.94 83 SER A CA 1
ATOM 658 C C . SER A 1 83 ? 3.573 -5.483 -17.458 1.00 88.94 83 SER A C 1
ATOM 660 O O . SER A 1 83 ? 4.535 -5.082 -16.808 1.00 88.94 83 SER A O 1
ATOM 662 N N . ASP A 1 84 ? 2.543 -4.697 -17.773 1.00 89.88 84 ASP A N 1
ATOM 663 C CA . ASP A 1 84 ? 2.483 -3.259 -17.462 1.00 89.88 84 ASP A CA 1
ATOM 664 C C . ASP A 1 84 ? 2.248 -2.958 -15.971 1.00 89.88 84 ASP A C 1
ATOM 666 O O . ASP A 1 84 ? 2.298 -1.805 -15.535 1.00 89.88 84 ASP A O 1
ATOM 670 N N . TRP A 1 85 ? 1.904 -3.980 -15.184 1.00 93.31 85 TRP A N 1
ATOM 671 C CA . TRP A 1 85 ? 1.465 -3.823 -13.804 1.00 93.31 85 TRP A CA 1
ATOM 672 C C . TRP A 1 85 ? 1.527 -5.124 -13.009 1.00 93.31 85 TRP A C 1
ATOM 674 O O . TRP A 1 85 ? 1.462 -6.232 -13.548 1.00 93.31 85 TRP A O 1
ATOM 684 N N . PHE A 1 86 ? 1.629 -4.961 -11.697 1.00 95.19 86 PHE A N 1
ATOM 685 C CA . PHE A 1 86 ? 1.630 -6.016 -10.696 1.00 95.19 86 PHE A CA 1
ATOM 686 C C . PHE A 1 86 ? 0.841 -5.575 -9.462 1.00 95.19 86 PHE A C 1
ATOM 688 O O . PHE A 1 86 ? 0.366 -4.440 -9.367 1.00 95.19 86 PHE A O 1
ATOM 695 N N . TYR A 1 87 ? 0.702 -6.485 -8.502 1.00 96.44 87 TYR A N 1
ATOM 696 C CA . TYR A 1 87 ? 0.034 -6.209 -7.239 1.00 96.44 87 TYR A CA 1
ATOM 697 C C . TYR A 1 87 ? 0.959 -6.483 -6.065 1.00 96.44 87 TYR A C 1
ATOM 699 O O . TYR A 1 87 ? 1.538 -7.565 -5.969 1.00 96.44 87 TYR A O 1
ATOM 707 N N . PHE A 1 88 ? 1.016 -5.548 -5.122 1.00 97.31 88 PHE A N 1
ATOM 708 C CA . PHE A 1 88 ? 1.460 -5.879 -3.776 1.00 97.31 88 PHE A CA 1
ATOM 709 C C . PHE A 1 88 ? 0.324 -6.560 -3.016 1.00 97.31 88 PHE A C 1
ATOM 711 O O . PHE A 1 88 ? -0.835 -6.139 -3.101 1.00 97.31 88 PHE A O 1
ATOM 718 N N . ALA A 1 89 ? 0.663 -7.590 -2.244 1.00 97.88 89 ALA A N 1
ATOM 719 C CA . ALA A 1 89 ? -0.209 -8.047 -1.175 1.00 97.88 89 ALA A CA 1
ATOM 720 C C . ALA A 1 89 ? -0.211 -6.982 -0.076 1.00 97.88 89 ALA A C 1
ATOM 722 O O . ALA A 1 89 ? 0.842 -6.463 0.272 1.00 97.88 89 ALA A O 1
ATOM 723 N N . GLY A 1 90 ? -1.386 -6.650 0.446 1.00 97.38 90 GLY A N 1
ATOM 724 C CA . GLY A 1 90 ? -1.512 -5.727 1.561 1.00 97.38 90 GLY A CA 1
ATOM 725 C C . GLY A 1 90 ? -2.590 -6.158 2.540 1.00 97.38 90 GLY A C 1
ATOM 726 O O . GLY A 1 90 ? -3.426 -7.023 2.253 1.00 97.38 90 GLY A O 1
ATOM 727 N N . ILE A 1 91 ? -2.572 -5.517 3.701 1.00 97.00 91 ILE A N 1
ATOM 728 C CA . ILE A 1 91 ? -3.576 -5.651 4.752 1.00 97.00 91 ILE A CA 1
ATOM 729 C C . ILE A 1 91 ? -4.192 -4.287 4.984 1.00 97.00 91 ILE A C 1
ATOM 731 O O . ILE A 1 91 ? -3.470 -3.306 5.146 1.00 97.00 91 ILE A O 1
ATOM 735 N N . TRP A 1 92 ? -5.518 -4.223 5.037 1.00 96.12 92 TRP A N 1
ATOM 736 C CA . TRP A 1 92 ? -6.242 -3.028 5.447 1.00 96.12 92 TRP A CA 1
ATOM 737 C C . TRP A 1 92 ? -6.766 -3.169 6.877 1.00 96.12 92 TRP A C 1
ATOM 739 O O . TRP A 1 92 ? -6.903 -4.272 7.402 1.00 96.12 92 TRP A O 1
ATOM 749 N N . ARG A 1 93 ? -7.030 -2.047 7.542 1.00 93.75 93 ARG A N 1
ATOM 750 C CA . ARG A 1 93 ? -7.654 -2.022 8.872 1.00 93.75 93 ARG A CA 1
ATOM 751 C C . ARG A 1 93 ? -8.794 -1.015 8.881 1.00 93.75 93 ARG A C 1
ATOM 753 O O . ARG A 1 93 ? -8.628 0.038 8.260 1.00 93.75 93 ARG A O 1
ATOM 760 N N . PRO A 1 94 ? -9.912 -1.310 9.567 1.00 92.81 94 PRO A N 1
ATOM 761 C CA . PRO A 1 94 ? -10.991 -0.347 9.738 1.00 92.81 94 PRO A CA 1
ATOM 762 C C . PRO A 1 94 ? -10.488 0.903 10.466 1.00 92.81 94 PRO A C 1
ATOM 764 O O . PRO A 1 94 ? -9.455 0.876 11.139 1.00 92.81 94 PRO A O 1
ATOM 767 N N . ALA A 1 95 ? -11.230 2.000 10.327 1.00 92.12 95 ALA A N 1
ATOM 768 C CA . ALA A 1 95 ? -10.929 3.231 11.042 1.00 92.12 95 ALA A CA 1
ATOM 769 C C . ALA A 1 95 ? -10.974 3.013 12.563 1.00 92.12 95 ALA A C 1
ATOM 771 O O . ALA A 1 95 ? -11.825 2.285 13.079 1.00 92.12 95 ALA A O 1
ATOM 772 N N . THR A 1 96 ? -10.076 3.683 13.275 1.00 88.25 96 THR A N 1
ATOM 773 C CA . THR A 1 96 ? -10.130 3.842 14.729 1.00 88.25 96 THR A CA 1
ATOM 774 C C . THR A 1 96 ? -10.554 5.275 15.058 1.00 88.25 96 THR A C 1
ATOM 776 O O . THR A 1 96 ? -10.774 6.091 14.163 1.00 88.25 96 THR A O 1
ATOM 779 N N . ARG A 1 97 ? -10.671 5.609 16.348 1.00 85.62 97 ARG A N 1
ATOM 780 C CA . ARG A 1 97 ? -10.991 6.980 16.781 1.00 85.62 97 ARG A CA 1
ATOM 781 C C . ARG A 1 97 ? -9.987 8.013 16.254 1.00 85.62 97 ARG A C 1
ATOM 783 O O . ARG A 1 97 ? -10.381 9.122 15.918 1.00 85.62 97 ARG A O 1
ATOM 790 N N . ASP A 1 98 ? -8.713 7.629 16.191 1.00 86.19 98 ASP A N 1
ATOM 791 C CA . ASP A 1 98 ? -7.595 8.541 15.936 1.00 86.19 98 ASP A CA 1
ATOM 792 C C . ASP A 1 98 ? -6.935 8.313 14.562 1.00 86.19 98 ASP A C 1
ATOM 794 O O . ASP A 1 98 ? -6.055 9.076 14.168 1.00 86.19 98 ASP A O 1
ATOM 798 N N . TRP A 1 99 ? -7.348 7.282 13.811 1.00 89.06 99 TRP A N 1
ATOM 799 C CA . TRP A 1 99 ? -6.754 6.936 12.518 1.00 89.06 99 TRP A CA 1
ATOM 800 C C . TRP A 1 99 ? -7.810 6.495 11.497 1.00 89.06 99 TRP A C 1
ATOM 802 O O . TRP A 1 99 ? -8.692 5.702 11.835 1.00 89.06 99 TRP A O 1
ATOM 812 N N . PRO A 1 100 ? -7.737 6.956 10.234 1.00 93.00 100 PRO A N 1
ATOM 813 C CA . PRO A 1 100 ? -8.677 6.532 9.205 1.00 93.00 100 PRO A CA 1
ATOM 814 C C . PRO A 1 100 ? -8.511 5.049 8.858 1.00 93.00 100 PRO A C 1
ATOM 816 O O . PRO A 1 100 ? -7.495 4.418 9.149 1.00 93.00 100 PRO A O 1
ATOM 819 N N . GLU A 1 101 ? -9.501 4.506 8.149 1.00 94.88 101 GLU A N 1
ATOM 820 C CA . GLU A 1 101 ? -9.337 3.231 7.455 1.00 94.88 101 GLU A CA 1
ATOM 821 C C . GLU A 1 101 ? -8.146 3.345 6.500 1.00 94.88 101 GLU A C 1
ATOM 823 O O . GLU A 1 101 ? -8.098 4.256 5.673 1.00 94.88 101 GLU A O 1
ATOM 828 N N . ALA A 1 102 ? -7.185 2.438 6.632 1.00 96.81 102 ALA A N 1
ATOM 829 C CA . ALA A 1 102 ? -5.882 2.530 5.984 1.00 96.81 102 ALA A CA 1
ATOM 830 C C . ALA A 1 102 ? -5.394 1.147 5.549 1.00 96.81 102 ALA A C 1
ATOM 832 O O . ALA A 1 102 ? -6.019 0.131 5.872 1.00 96.81 102 ALA A O 1
ATOM 833 N N . TYR A 1 103 ? -4.271 1.098 4.836 1.00 97.12 103 TYR A N 1
ATOM 834 C CA . TYR A 1 103 ? -3.622 -0.159 4.470 1.00 97.12 103 TYR A CA 1
ATOM 835 C C . TYR A 1 103 ? -2.101 -0.096 4.618 1.00 97.12 103 TYR A C 1
ATOM 837 O O . TYR A 1 103 ? -1.505 0.972 4.529 1.00 97.12 103 TYR A O 1
ATOM 845 N N . ALA A 1 104 ? -1.470 -1.250 4.797 1.00 96.88 104 ALA A N 1
ATOM 846 C CA . ALA A 1 104 ? -0.026 -1.435 4.703 1.00 96.88 104 ALA A CA 1
ATOM 847 C C . ALA A 1 104 ? 0.279 -2.602 3.759 1.00 96.88 104 ALA A C 1
ATOM 849 O O . ALA A 1 104 ? -0.608 -3.410 3.467 1.00 96.88 104 ALA A O 1
ATOM 850 N N . ILE A 1 105 ? 1.519 -2.654 3.279 1.00 96.00 105 ILE A N 1
ATOM 851 C CA . ILE A 1 105 ? 2.022 -3.731 2.417 1.00 96.00 105 ILE A CA 1
ATOM 852 C C . ILE A 1 105 ? 2.671 -4.801 3.282 1.00 96.00 105 ILE A C 1
ATOM 854 O O . ILE A 1 105 ? 3.631 -4.453 4.001 1.00 96.00 105 ILE A O 1
#

Secondary structure (DSSP, 8-state):
--PEEEETTPPTT-EEEEEEEETTEEEEEEEEB-B--SSTTPPPBS----TT----SSEEEEEEEEEEEEETTEEEEE--SS-S-EEEEEEEE---SSS-SEEE-

Sequence (105 aa):
MHASIFDSEASIGQRRVIIRRNAGGVEMVERPWGFQPEQPGGRPFTVIRAEGRTFPSHRCLVPASEFRHRSRGKHYGFSLADSDWFYFAGIWRPATRDWPEAYAI